Protein AF-A0A0J7JXZ5-F1 (afdb_monomer)

pLDDT: mean 77.37, std 14.54, range [42.09, 96.81]

Solvent-accessible surface area (backbone atoms only — not comparable to full-atom values): 10890 Å² total; per-residue (Å²): 130,86,50,74,67,55,56,56,49,54,52,51,53,64,72,66,40,70,64,62,57,48,59,69,64,64,73,56,90,86,69,90,71,74,83,80,73,81,74,79,75,78,78,78,79,82,76,78,81,59,92,87,63,80,69,76,70,56,55,63,55,48,49,54,52,51,52,61,69,70,48,79,76,79,80,77,79,84,77,77,82,81,75,76,93,76,81,88,81,93,81,86,76,89,79,70,74,79,76,78,78,68,81,88,60,82,78,78,72,70,64,42,79,43,74,80,48,99,92,42,73,42,80,40,50,44,59,34,30,54,70,69,24,47,45,77,49,80,50,97,93,41,38,34,45,39,30,32,37,85,87,46,45,83,74,43,79,44,79,48,134

Foldseek 3Di:
DDDPVVVVVVVVVCVVDPVNVVVVVVPDPPDDDDPDDPDDDPDDPDDDDDVPDPDPPVVVVVVVVVVVVPDDDDDDPDDDDDDDDDDDDDDDDPPPDPPPPDPPDPDQDFFDWDDQDVVDTFGHGPCCQQPVQWDWDQDPVAIKIWGYDNVRHTDDIDGDD

Secondary structure (DSSP, 8-state):
---HHHHHHHHHHHHH-HHHHHHHHH-S----PPPPPPPPPPPPPPPPPPTTSPPTTHHHHHHHHHHHHHSPPPPPP-PPP--------------PPPP-----PPPPPPPEEEEEETTEEEEE-HHHHHTS-EEEEEETTEEEEEEE-TTS-EEEEEEE-

Structure (mmCIF, N/CA/C/O backbone):
data_AF-A0A0J7JXZ5-F1
#
_entry.id   AF-A0A0J7JXZ5-F1
#
loop_
_atom_site.group_PDB
_atom_site.id
_atom_site.type_symbol
_atom_site.label_atom_id
_atom_site.label_alt_id
_atom_site.label_comp_id
_atom_site.label_asym_id
_atom_site.label_entity_id
_atom_site.label_seq_id
_atom_site.pdbx_PDB_ins_code
_atom_site.Cartn_x
_atom_site.Cartn_y
_atom_site.Cartn_z
_atom_site.occupancy
_atom_site.B_iso_or_equiv
_atom_site.auth_seq_id
_atom_site.auth_comp_id
_atom_site.auth_asym_id
_atom_site.auth_atom_id
_atom_site.pdbx_PDB_model_num
ATOM 1 N N . MET A 1 1 ? -37.385 -16.509 43.065 1.00 56.47 1 MET A N 1
ATOM 2 C CA . MET A 1 1 ? -36.257 -15.702 43.571 1.00 56.47 1 MET A CA 1
ATOM 3 C C . MET A 1 1 ? -35.623 -16.542 44.661 1.00 56.47 1 MET A C 1
ATOM 5 O O . MET A 1 1 ? -36.305 -16.769 45.649 1.00 56.47 1 MET A O 1
ATOM 9 N N . ALA A 1 2 ? -34.435 -17.107 44.432 1.00 67.12 2 ALA A N 1
ATOM 10 C CA . ALA A 1 2 ? -33.754 -17.900 45.458 1.00 67.12 2 ALA A CA 1
ATOM 11 C C . ALA A 1 2 ? -33.471 -17.009 46.676 1.00 67.12 2 ALA A C 1
ATOM 13 O O . ALA A 1 2 ? -33.111 -15.837 46.513 1.00 67.12 2 ALA A O 1
ATOM 14 N N . SER A 1 3 ? -33.705 -17.533 47.874 1.00 80.62 3 SER A N 1
ATOM 15 C CA . SER A 1 3 ? -33.487 -16.794 49.118 1.00 80.62 3 SER A CA 1
ATOM 16 C C . SER A 1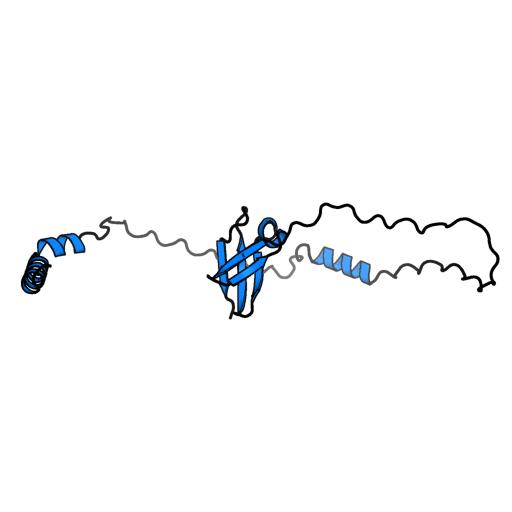 3 ? -31.986 -16.581 49.329 1.00 80.62 3 SER A C 1
ATOM 18 O O . SER A 1 3 ? -31.177 -17.447 49.010 1.00 80.62 3 SER A O 1
ATOM 20 N N . THR A 1 4 ? -31.576 -15.445 49.891 1.00 79.38 4 THR A N 1
ATOM 21 C CA . THR A 1 4 ? -30.158 -15.119 50.135 1.00 79.38 4 THR A CA 1
ATOM 22 C C . THR A 1 4 ? -29.444 -16.196 50.965 1.00 79.38 4 THR A C 1
ATOM 24 O O . THR A 1 4 ? -28.251 -16.431 50.792 1.00 79.38 4 THR A O 1
ATOM 27 N N . ASN A 1 5 ? -30.194 -16.899 51.819 1.00 80.12 5 ASN A N 1
ATOM 28 C CA . ASN A 1 5 ? -29.696 -18.021 52.613 1.00 80.12 5 ASN A CA 1
ATOM 29 C C . ASN A 1 5 ? -29.413 -19.273 51.771 1.00 80.12 5 ASN A C 1
ATOM 31 O O . ASN A 1 5 ? -28.462 -19.989 52.067 1.00 80.12 5 ASN A O 1
ATOM 35 N N . GLU A 1 6 ? -30.183 -19.512 50.707 1.00 80.00 6 GLU A N 1
ATOM 36 C CA . GLU A 1 6 ? -29.931 -20.615 49.770 1.00 80.00 6 GLU A CA 1
ATOM 37 C C . GLU A 1 6 ? -28.624 -20.360 49.015 1.00 80.00 6 GLU A C 1
ATOM 39 O O . GLU A 1 6 ? -27.770 -21.238 48.948 1.00 80.00 6 GLU A O 1
ATOM 44 N N . ILE A 1 7 ? -28.401 -19.119 48.570 1.00 79.00 7 ILE A N 1
ATOM 45 C CA . ILE A 1 7 ? -27.168 -18.717 47.877 1.00 79.00 7 ILE A CA 1
ATOM 46 C C . ILE A 1 7 ? -25.939 -18.936 48.769 1.00 79.00 7 ILE A C 1
ATOM 48 O O . ILE A 1 7 ? -24.951 -19.521 48.328 1.00 79.00 7 ILE A O 1
ATOM 52 N N . LEU A 1 8 ? -25.995 -18.497 50.030 1.00 80.00 8 LEU A N 1
ATOM 53 C CA . LEU A 1 8 ? -24.885 -18.680 50.970 1.00 80.00 8 LEU A CA 1
ATOM 54 C C . LEU A 1 8 ? -24.650 -20.159 51.309 1.00 80.00 8 LEU A C 1
ATOM 56 O O . LEU A 1 8 ? -23.499 -20.566 51.459 1.00 80.00 8 LEU A O 1
ATOM 60 N N . SER A 1 9 ? -25.712 -20.969 51.383 1.00 82.31 9 SER A N 1
ATOM 61 C CA . SER A 1 9 ? -25.577 -22.414 51.601 1.00 82.31 9 SER A CA 1
ATOM 62 C C . SER A 1 9 ? -24.900 -23.117 50.423 1.00 82.31 9 SER A C 1
ATOM 64 O O . SER A 1 9 ? -23.951 -23.865 50.640 1.00 82.31 9 SER A O 1
ATOM 66 N N . SER A 1 10 ? -25.280 -22.785 49.184 1.00 80.38 10 SER A N 1
ATOM 67 C CA . SER A 1 10 ? -24.686 -23.372 47.978 1.00 80.38 10 SER A CA 1
ATOM 68 C C . SER A 1 10 ? -23.221 -22.969 47.783 1.00 80.38 10 SER A C 1
ATOM 70 O O . SER A 1 10 ? -22.428 -23.758 47.280 1.00 80.38 10 SER A O 1
ATOM 72 N N . ILE A 1 11 ? -22.831 -21.758 48.203 1.00 79.06 11 ILE A N 1
ATOM 73 C CA . ILE A 1 11 ? -21.423 -21.326 48.168 1.00 79.06 11 ILE A CA 1
ATOM 74 C C . ILE A 1 11 ? -20.578 -22.148 49.149 1.00 79.06 11 ILE A C 1
ATOM 76 O O . ILE A 1 11 ? -19.483 -22.583 48.799 1.00 79.06 11 ILE A O 1
ATOM 80 N N . ASN A 1 12 ? -21.077 -22.372 50.366 1.00 79.88 12 ASN A N 1
ATOM 81 C CA . ASN A 1 12 ? -20.350 -23.147 51.370 1.00 79.88 12 ASN A CA 1
ATOM 82 C C . ASN A 1 12 ? -20.276 -24.639 51.017 1.00 79.88 12 ASN A C 1
ATOM 84 O O . ASN A 1 12 ? -19.263 -25.268 51.304 1.00 79.88 12 ASN A O 1
ATOM 88 N N . GLU A 1 13 ? -21.306 -25.184 50.369 1.00 81.19 13 GLU A N 1
ATOM 89 C CA . GLU A 1 13 ? -21.311 -26.551 49.835 1.00 81.19 13 GLU A CA 1
ATOM 90 C C . GLU A 1 13 ? -20.243 -26.728 48.744 1.00 81.19 13 GLU A C 1
ATOM 92 O O . GLU A 1 13 ? -19.437 -27.651 48.822 1.00 81.19 13 GLU A O 1
ATOM 97 N N . LEU A 1 14 ? -20.141 -25.778 47.806 1.00 73.94 14 LEU A N 1
ATOM 98 C CA . LEU A 1 14 ? -19.122 -25.791 46.748 1.00 73.94 14 LEU A CA 1
ATOM 99 C C . LEU A 1 14 ? -17.688 -25.637 47.290 1.00 73.94 14 LEU A C 1
ATOM 101 O O . LEU A 1 14 ? -16.744 -26.204 46.748 1.00 73.94 14 LEU A O 1
ATOM 105 N N . LEU A 1 15 ? -17.503 -24.849 48.352 1.00 75.38 15 LEU A N 1
ATOM 106 C CA . LEU A 1 15 ? -16.195 -24.647 48.989 1.00 75.38 15 LEU A CA 1
ATOM 107 C C . LEU A 1 15 ? -15.791 -25.801 49.917 1.00 75.38 15 LEU A C 1
ATOM 109 O O . LEU A 1 15 ? -14.609 -25.926 50.237 1.00 75.38 15 LEU A O 1
ATOM 113 N N . GLY A 1 16 ? -16.756 -26.608 50.364 1.00 72.44 16 GLY A N 1
ATOM 114 C CA . GLY A 1 16 ? -16.549 -27.740 51.263 1.00 72.44 16 GLY A CA 1
ATOM 115 C C . GLY A 1 16 ? -16.177 -29.045 50.562 1.00 72.44 16 GLY A C 1
ATOM 116 O O . GLY A 1 16 ? -15.806 -29.988 51.256 1.00 72.44 16 GLY A O 1
ATOM 117 N N . ASP A 1 17 ? -16.259 -29.103 49.230 1.00 70.50 17 ASP A N 1
ATOM 118 C CA . ASP A 1 17 ? -15.946 -30.295 48.445 1.00 70.50 17 ASP A CA 1
ATOM 119 C C . ASP A 1 17 ? -14.453 -30.324 48.038 1.00 70.50 17 ASP A C 1
ATOM 121 O O . ASP A 1 17 ? -14.018 -29.547 47.178 1.00 70.50 17 ASP A O 1
ATOM 125 N N . PRO A 1 18 ? -13.622 -31.183 48.661 1.00 65.12 18 PRO A N 1
ATOM 126 C CA . PRO A 1 18 ? -12.206 -31.298 48.323 1.00 65.12 18 PRO A CA 1
ATOM 127 C C . PRO A 1 18 ? -11.971 -31.940 46.945 1.00 65.12 18 PRO A C 1
ATOM 129 O O . PRO A 1 18 ? -10.887 -31.769 46.383 1.00 65.12 18 PRO A O 1
ATOM 132 N N . GLU A 1 19 ? -12.956 -32.653 46.393 1.00 65.56 19 GLU A N 1
ATOM 133 C CA . GLU A 1 19 ? -12.850 -33.344 45.103 1.00 65.56 19 GLU A CA 1
ATOM 134 C C . GLU A 1 19 ? -12.979 -32.354 43.931 1.00 65.56 19 GLU A C 1
ATOM 136 O O . GLU A 1 19 ? -12.210 -32.422 42.970 1.00 65.56 19 GLU A O 1
ATOM 141 N N . TYR A 1 20 ? -13.824 -31.327 44.080 1.00 63.12 20 TYR A N 1
ATOM 142 C CA . TYR A 1 20 ? -13.966 -30.226 43.117 1.00 63.12 20 TYR A CA 1
ATOM 143 C C . TYR A 1 20 ? -12.653 -29.453 42.898 1.00 63.12 20 TYR A C 1
ATOM 145 O O . TYR A 1 20 ? -12.279 -29.132 41.768 1.00 63.12 20 TYR A O 1
ATOM 153 N N . TRP A 1 21 ? -11.905 -29.175 43.971 1.00 64.31 21 TRP A N 1
ATOM 154 C CA . TRP A 1 21 ? -10.609 -28.498 43.858 1.00 64.31 21 TRP A CA 1
ATOM 155 C C . TRP A 1 21 ? -9.517 -29.399 43.282 1.00 64.31 21 TRP A C 1
ATOM 157 O O . TRP A 1 21 ? -8.634 -28.894 42.587 1.00 64.31 21 TRP A O 1
ATOM 167 N N . ALA A 1 22 ? -9.579 -30.710 43.531 1.00 62.28 22 ALA A N 1
ATOM 168 C CA . ALA A 1 22 ? -8.659 -31.667 42.929 1.00 62.28 22 ALA A CA 1
ATOM 169 C C . ALA A 1 22 ? -8.837 -31.707 41.403 1.00 62.28 22 ALA A C 1
ATOM 171 O O . ALA A 1 22 ? -7.857 -31.571 40.678 1.00 62.28 22 ALA A O 1
ATOM 172 N N . GLU A 1 23 ? -10.072 -31.764 40.903 1.00 62.16 23 GLU A N 1
ATOM 173 C CA . GLU A 1 23 ? -10.366 -31.830 3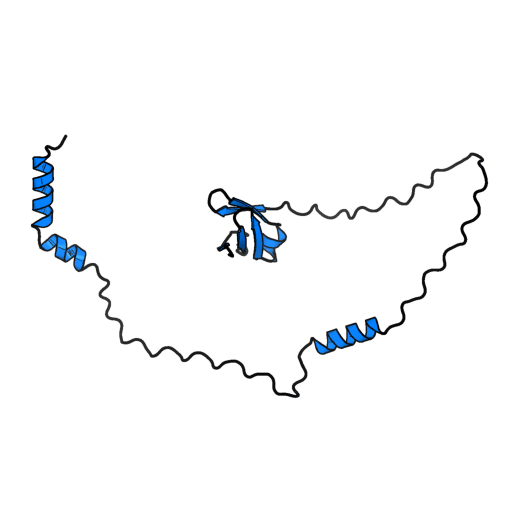9.463 1.00 62.16 23 GLU A CA 1
ATOM 174 C C . GLU A 1 23 ? -9.988 -30.533 38.706 1.00 62.16 23 GLU A C 1
ATOM 176 O O . GLU A 1 23 ? -9.462 -30.568 37.585 1.00 62.16 23 GLU A O 1
ATOM 181 N N . VAL A 1 24 ? -10.163 -29.370 39.348 1.00 60.22 24 VAL A N 1
ATOM 182 C CA . VAL A 1 24 ? -9.753 -28.060 38.802 1.00 60.22 24 VAL A CA 1
ATOM 183 C C . VAL A 1 24 ? -8.227 -27.900 38.764 1.00 60.22 24 VAL A C 1
ATOM 185 O O . VAL A 1 24 ? -7.699 -27.267 37.846 1.00 60.22 24 VAL A O 1
ATOM 188 N N . LEU A 1 25 ? -7.507 -28.462 39.739 1.00 61.38 25 LEU A N 1
ATOM 189 C CA . LEU A 1 25 ? -6.046 -28.357 39.825 1.00 61.38 25 LEU A CA 1
ATOM 190 C C . LEU A 1 25 ? -5.309 -29.417 38.990 1.00 61.38 25 LEU A C 1
ATOM 192 O O . LEU A 1 25 ? -4.209 -29.132 38.514 1.00 61.38 25 LEU A O 1
ATOM 196 N N . ASP A 1 26 ? -5.905 -30.591 38.762 1.00 59.72 26 ASP A N 1
ATOM 197 C CA . ASP A 1 26 ? -5.282 -31.702 38.019 1.00 59.72 26 ASP A CA 1
ATOM 198 C C . ASP A 1 26 ? -5.450 -31.589 36.488 1.00 59.72 26 ASP A C 1
ATOM 200 O O . ASP A 1 26 ? -4.835 -32.322 35.716 1.00 59.72 26 ASP A O 1
ATOM 204 N N . SER A 1 27 ? -6.199 -30.589 36.010 1.00 55.31 27 SER A N 1
ATOM 205 C CA . SER A 1 27 ? -6.351 -30.263 34.579 1.00 55.31 27 SER 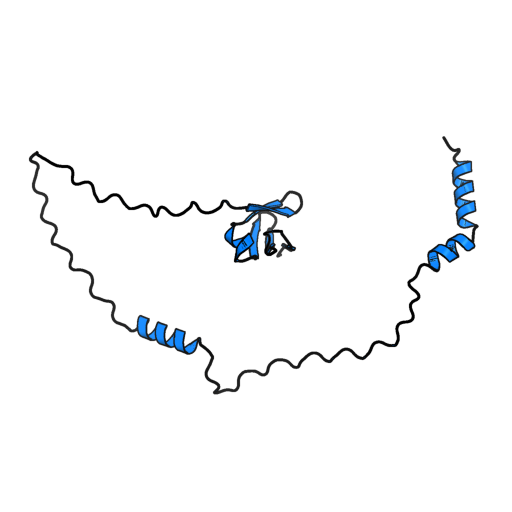A CA 1
ATOM 206 C C . SER A 1 27 ? -5.135 -29.531 33.965 1.00 55.31 27 SER A C 1
ATOM 208 O O . SER A 1 27 ? -5.251 -28.825 32.957 1.00 55.31 27 SER A O 1
ATOM 210 N N . GLY A 1 28 ? -3.946 -29.680 34.555 1.00 55.97 28 GLY A N 1
ATOM 211 C CA . GLY A 1 28 ? -2.680 -29.256 33.957 1.00 55.97 28 GLY A CA 1
ATOM 212 C C . GLY A 1 28 ? -2.179 -30.292 32.939 1.00 55.97 28 GLY A C 1
ATOM 213 O O . GLY A 1 28 ? -2.322 -31.490 33.172 1.00 55.97 28 GLY A O 1
ATOM 214 N N . PRO A 1 29 ? -1.571 -29.898 31.803 1.00 50.16 29 PRO A N 1
ATOM 215 C CA . PRO A 1 29 ? -1.106 -30.850 30.799 1.00 50.16 29 PRO A CA 1
ATOM 216 C C . PRO A 1 29 ? 0.105 -31.642 31.318 1.00 50.16 29 PRO A C 1
ATOM 218 O O . PRO A 1 29 ? 1.261 -31.264 31.121 1.00 50.16 29 PRO A O 1
ATOM 221 N N . GLY A 1 30 ? -0.166 -32.772 31.966 1.00 52.34 30 GLY A N 1
ATOM 222 C CA . GLY A 1 30 ? 0.802 -33.807 32.302 1.00 52.34 30 GLY A CA 1
ATOM 223 C C . GLY A 1 30 ? 1.158 -34.652 31.081 1.00 52.34 30 GLY A C 1
ATOM 224 O O . GLY A 1 30 ? 0.760 -35.807 30.981 1.00 52.34 30 GLY A O 1
ATOM 225 N N . THR A 1 31 ? 1.939 -34.099 30.153 1.00 50.69 31 THR A N 1
ATOM 226 C CA . THR A 1 31 ? 2.751 -34.913 29.234 1.00 50.69 31 THR A CA 1
ATOM 227 C C . THR A 1 31 ? 4.217 -34.677 29.550 1.00 50.69 31 THR A C 1
ATOM 229 O O . THR A 1 31 ? 4.751 -33.588 29.326 1.00 50.69 31 THR A O 1
ATOM 232 N N . SER A 1 32 ? 4.854 -35.713 30.084 1.00 53.09 32 SER A N 1
ATOM 233 C CA . SER A 1 32 ? 6.291 -35.839 30.284 1.00 53.09 32 SER A CA 1
ATOM 234 C C . SER A 1 32 ? 7.033 -35.657 28.956 1.00 53.09 32 SER A C 1
ATOM 236 O O . SER A 1 32 ? 7.188 -36.580 28.161 1.00 53.09 32 SER A O 1
ATOM 238 N N . ASN A 1 33 ? 7.506 -34.439 28.697 1.00 55.78 33 ASN A N 1
ATOM 239 C CA . ASN A 1 33 ? 8.466 -34.206 27.627 1.00 55.78 33 ASN A CA 1
ATOM 240 C C . ASN A 1 33 ? 9.850 -34.715 28.077 1.00 55.78 33 ASN A C 1
ATOM 242 O O . ASN A 1 33 ? 10.266 -34.404 29.198 1.00 55.78 33 ASN A O 1
ATOM 246 N N . PRO A 1 34 ? 10.595 -35.459 27.235 1.00 67.38 34 PRO A N 1
ATOM 247 C CA . PRO A 1 34 ? 12.015 -35.696 27.479 1.00 67.38 34 PRO A CA 1
ATOM 248 C C . PRO A 1 34 ? 12.762 -34.349 27.539 1.00 67.38 34 P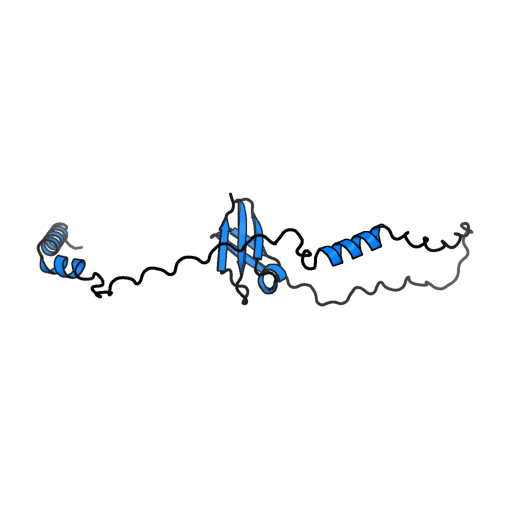RO A C 1
ATOM 250 O O . PRO A 1 34 ? 12.253 -33.345 27.024 1.00 67.38 34 PRO A O 1
ATOM 253 N N . PRO A 1 35 ? 13.956 -34.282 28.160 1.00 71.56 35 PRO A N 1
ATOM 254 C CA . PRO A 1 35 ? 14.689 -33.027 28.286 1.00 71.56 35 PRO A CA 1
ATOM 255 C C . PRO A 1 35 ? 14.883 -32.379 26.903 1.00 71.56 35 PRO A C 1
ATOM 257 O O . PRO A 1 35 ? 15.200 -33.084 25.939 1.00 71.56 35 PRO A O 1
ATOM 260 N N . PRO A 1 36 ? 14.691 -31.054 26.771 1.00 68.88 36 PRO A N 1
ATOM 261 C CA . PRO A 1 36 ? 14.846 -30.378 25.495 1.00 68.88 36 PRO A CA 1
ATOM 262 C C . PRO A 1 36 ? 16.293 -30.527 25.017 1.00 68.88 36 PRO A C 1
ATOM 264 O O . PRO A 1 36 ? 17.240 -30.161 25.711 1.00 68.88 36 PRO A O 1
ATOM 267 N N . ASN A 1 37 ? 16.452 -31.070 23.811 1.00 73.25 37 ASN A N 1
ATOM 268 C CA . ASN A 1 37 ? 17.715 -31.079 23.078 1.00 73.25 37 ASN A CA 1
ATOM 269 C C . ASN A 1 37 ? 18.282 -29.640 23.069 1.00 73.25 37 ASN A C 1
ATOM 271 O O . ASN A 1 37 ? 17.502 -28.713 22.812 1.00 73.25 37 ASN A O 1
ATOM 275 N N . PRO A 1 38 ? 19.577 -29.393 23.366 1.00 73.94 38 PRO A N 1
ATOM 276 C CA . PRO A 1 38 ? 20.120 -28.040 23.354 1.00 73.94 38 PRO A CA 1
ATOM 277 C C . PRO A 1 38 ? 19.810 -27.363 22.020 1.00 73.94 38 PRO A C 1
ATOM 279 O O . PRO A 1 38 ? 20.066 -27.916 20.949 1.00 73.94 38 PRO A O 1
ATOM 282 N N . ALA A 1 39 ? 19.227 -26.165 22.101 1.00 75.69 39 ALA A N 1
ATOM 283 C CA . ALA A 1 39 ? 18.845 -25.389 20.933 1.00 75.69 39 ALA A CA 1
ATOM 284 C C . ALA A 1 39 ? 20.039 -25.261 19.965 1.00 75.69 39 ALA A C 1
ATOM 286 O O . ALA A 1 39 ? 21.165 -25.007 20.414 1.00 75.69 39 ALA A O 1
ATOM 287 N N . PRO A 1 40 ? 19.832 -25.420 18.643 1.00 77.62 40 PRO A N 1
ATOM 288 C CA . PRO A 1 40 ? 20.895 -25.204 17.674 1.00 77.62 40 PRO A CA 1
ATOM 289 C C . PRO A 1 40 ? 21.451 -23.789 17.853 1.00 77.62 40 PRO A C 1
ATOM 291 O O . PRO A 1 40 ? 20.699 -22.811 17.875 1.00 77.62 40 PRO A O 1
ATOM 294 N N . LYS A 1 41 ? 22.776 -23.683 18.019 1.00 79.75 41 LYS A N 1
ATOM 295 C CA . LYS A 1 41 ? 23.455 -22.389 18.158 1.00 79.75 41 LYS A CA 1
ATOM 296 C C . LYS A 1 41 ? 23.076 -21.498 16.965 1.00 79.75 41 LYS A C 1
ATOM 298 O O . LYS A 1 41 ? 23.067 -21.995 15.835 1.00 79.75 41 LYS A O 1
ATOM 303 N N . PRO A 1 42 ? 22.772 -20.205 17.184 1.00 81.69 42 PRO A N 1
ATOM 304 C CA . PRO A 1 42 ? 22.453 -19.298 16.091 1.00 81.69 42 PRO A CA 1
ATOM 305 C C . PRO A 1 42 ? 23.607 -19.277 15.078 1.00 81.69 42 PRO A C 1
ATOM 307 O O . PRO A 1 42 ? 24.774 -19.365 15.481 1.00 81.69 42 PRO A O 1
ATOM 310 N N . PRO A 1 43 ? 23.307 -19.179 13.770 1.00 82.00 43 PRO A N 1
ATOM 311 C CA . PRO A 1 43 ? 24.346 -19.104 12.757 1.00 82.00 43 PRO A CA 1
ATOM 312 C C . PRO A 1 43 ? 25.253 -17.897 13.037 1.00 82.00 43 PRO A C 1
ATOM 314 O O . PRO A 1 43 ? 24.759 -16.847 13.465 1.00 82.00 43 PRO A O 1
ATOM 317 N N . PRO A 1 44 ? 26.573 -18.019 12.810 1.00 83.81 44 PRO A N 1
ATOM 318 C CA . PRO A 1 44 ? 27.481 -16.898 12.991 1.00 83.81 44 PRO A CA 1
ATOM 319 C C . PRO A 1 44 ? 27.080 -15.737 12.067 1.00 83.81 44 PRO A C 1
ATOM 321 O O . PRO A 1 44 ? 26.562 -15.975 10.969 1.00 83.81 44 PRO A O 1
ATOM 324 N N . PRO A 1 45 ? 27.326 -14.480 12.478 1.00 84.50 45 PRO A N 1
ATOM 325 C CA . PRO A 1 45 ? 27.032 -13.329 11.638 1.00 84.50 45 PRO A CA 1
ATOM 326 C C . PRO A 1 45 ? 27.788 -13.433 10.302 1.00 84.50 45 PRO A C 1
ATOM 328 O O . PRO A 1 45 ? 28.921 -13.934 10.269 1.00 84.50 45 PRO A O 1
ATOM 331 N N . PRO A 1 46 ? 27.187 -12.968 9.190 1.00 81.25 46 PRO A N 1
ATOM 332 C CA . PRO A 1 46 ? 27.859 -12.956 7.901 1.00 81.25 46 PRO A CA 1
ATOM 333 C C . PRO A 1 46 ? 29.144 -12.135 8.007 1.00 81.25 46 PRO A C 1
ATOM 335 O O . PRO A 1 46 ? 29.158 -11.038 8.569 1.00 81.25 46 PRO A O 1
ATOM 338 N N . ARG A 1 47 ? 30.239 -12.683 7.476 1.00 82.25 47 ARG A N 1
ATOM 339 C CA . ARG A 1 47 ? 31.529 -11.993 7.477 1.00 82.25 47 ARG A CA 1
ATOM 340 C C . ARG A 1 47 ? 31.419 -10.724 6.626 1.00 82.25 47 ARG A C 1
ATOM 342 O O . ARG A 1 47 ? 30.797 -10.781 5.560 1.00 82.25 47 ARG A O 1
ATOM 349 N N . PRO A 1 48 ? 32.022 -9.602 7.054 1.00 77.81 48 PRO A N 1
ATOM 350 C CA . PRO A 1 48 ? 32.108 -8.428 6.203 1.00 77.81 48 PRO A CA 1
ATOM 351 C C . PRO A 1 48 ? 32.831 -8.795 4.896 1.00 77.81 48 PRO A C 1
ATOM 353 O O . PRO A 1 48 ? 33.719 -9.658 4.906 1.00 77.81 48 PRO A O 1
ATOM 356 N N . PRO A 1 49 ? 32.453 -8.175 3.765 1.00 73.00 49 PRO A N 1
ATOM 357 C CA . PRO A 1 49 ? 33.123 -8.411 2.495 1.00 73.00 49 PRO A CA 1
ATOM 358 C C . PRO A 1 49 ? 34.613 -8.089 2.627 1.00 73.00 49 PRO A C 1
ATOM 360 O O . PRO A 1 49 ? 35.010 -7.126 3.287 1.00 73.00 49 PRO A O 1
ATOM 363 N N . ARG A 1 50 ? 35.449 -8.931 2.018 1.00 75.56 50 ARG A N 1
ATOM 364 C CA . ARG A 1 50 ? 36.904 -8.797 2.085 1.00 75.56 50 ARG A CA 1
ATOM 365 C C . ARG A 1 50 ? 37.296 -7.504 1.366 1.00 75.56 50 ARG A C 1
ATOM 367 O O . ARG A 1 50 ? 36.834 -7.257 0.257 1.00 75.56 50 ARG A O 1
ATOM 374 N N . VAL A 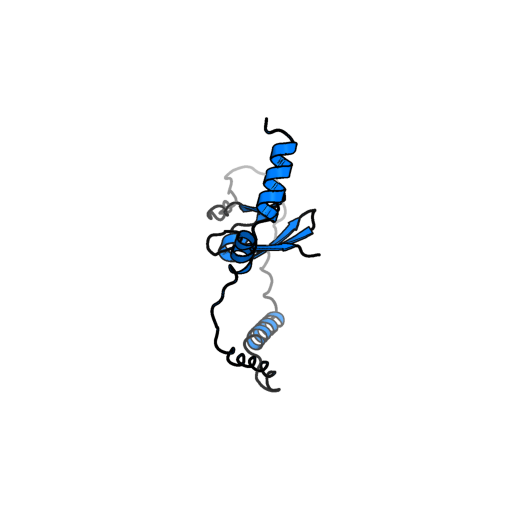1 51 ? 38.146 -6.675 1.969 1.00 66.00 51 VAL A N 1
ATOM 375 C CA . VAL A 1 51 ? 38.680 -5.482 1.291 1.00 66.00 51 VAL A CA 1
ATOM 376 C C . VAL A 1 51 ? 39.323 -5.936 -0.028 1.00 66.00 51 VAL A C 1
ATOM 378 O O . VAL A 1 51 ? 40.207 -6.789 -0.014 1.00 66.00 51 VAL A O 1
ATOM 381 N N . GLY A 1 52 ? 38.806 -5.448 -1.162 1.00 66.12 52 GLY A N 1
ATOM 382 C CA . GLY A 1 52 ? 39.208 -5.879 -2.510 1.00 66.12 52 GLY A CA 1
ATOM 383 C C . GLY A 1 52 ? 38.237 -6.820 -3.242 1.00 66.12 52 GLY A C 1
ATOM 384 O O . GLY A 1 52 ? 38.436 -7.072 -4.429 1.00 66.12 52 GLY A O 1
ATOM 385 N N . THR A 1 53 ? 37.160 -7.312 -2.614 1.00 61.50 53 THR A N 1
ATOM 386 C CA . THR A 1 53 ? 36.058 -7.938 -3.368 1.00 61.50 53 THR A CA 1
ATOM 387 C C . THR A 1 53 ? 35.231 -6.854 -4.049 1.00 61.50 53 THR A C 1
ATOM 389 O O . THR A 1 53 ? 34.614 -6.034 -3.370 1.00 61.50 53 THR A O 1
ATOM 392 N N . VAL A 1 54 ? 35.239 -6.852 -5.385 1.00 59.69 54 VAL A N 1
ATOM 393 C CA . VAL A 1 54 ? 34.455 -5.951 -6.243 1.00 59.69 54 VAL A CA 1
ATOM 394 C C . VAL A 1 54 ? 33.000 -5.933 -5.777 1.00 59.69 54 VAL A C 1
ATOM 396 O O . VAL A 1 54 ? 32.344 -6.975 -5.702 1.00 59.69 54 VAL A O 1
ATOM 399 N N . VAL A 1 55 ? 32.503 -4.746 -5.436 1.00 57.06 55 VAL A N 1
ATOM 400 C CA . VAL A 1 55 ? 31.140 -4.561 -4.948 1.00 57.06 55 VAL A CA 1
ATOM 401 C C . VAL A 1 55 ? 30.154 -4.903 -6.071 1.00 57.06 55 VAL A C 1
ATOM 403 O O . VAL A 1 55 ? 30.223 -4.422 -7.202 1.00 57.06 55 VAL A O 1
ATOM 406 N N . GLN A 1 56 ? 29.237 -5.811 -5.739 1.00 68.00 56 GLN A N 1
ATOM 407 C CA . GLN A 1 56 ? 28.196 -6.366 -6.599 1.00 68.00 56 GLN A CA 1
ATOM 408 C C . GLN A 1 56 ? 27.303 -5.287 -7.223 1.00 68.00 56 GLN A C 1
ATOM 410 O O . GLN A 1 56 ? 26.667 -4.540 -6.490 1.00 68.00 56 GLN A O 1
ATOM 415 N N . ARG A 1 57 ? 27.125 -5.328 -8.555 1.00 60.53 57 ARG A N 1
ATOM 416 C CA . ARG A 1 57 ? 26.063 -4.687 -9.379 1.00 60.53 57 ARG A CA 1
ATOM 417 C C . ARG A 1 57 ? 25.915 -3.153 -9.297 1.00 60.53 57 ARG A C 1
ATOM 419 O O . ARG A 1 57 ? 25.650 -2.540 -10.330 1.00 60.53 57 ARG A O 1
ATOM 426 N N . SER A 1 58 ? 26.092 -2.519 -8.140 1.00 75.06 58 SER A N 1
ATOM 427 C CA . SER A 1 58 ? 25.987 -1.072 -7.935 1.00 75.06 58 SER A CA 1
ATOM 428 C C . SER A 1 58 ? 27.061 -0.307 -8.689 1.00 75.06 58 SER A C 1
ATOM 430 O O . SER A 1 58 ? 26.774 0.759 -9.218 1.00 75.06 58 SER A O 1
ATOM 432 N N . ASP A 1 59 ? 28.264 -0.865 -8.801 1.00 78.69 59 ASP A N 1
ATOM 433 C CA . ASP A 1 59 ? 29.389 -0.176 -9.433 1.00 78.69 59 ASP A CA 1
ATOM 434 C C . ASP A 1 59 ? 29.185 -0.029 -10.938 1.00 78.69 59 ASP A C 1
ATOM 436 O O . ASP A 1 59 ? 29.482 1.019 -11.499 1.00 78.69 59 ASP A O 1
ATOM 440 N N . HIS A 1 60 ? 28.598 -1.034 -11.594 1.00 75.94 60 HIS A N 1
ATOM 441 C CA . HIS A 1 60 ? 28.263 -0.941 -13.014 1.00 75.94 60 HIS A CA 1
ATOM 442 C C . HIS A 1 60 ? 27.160 0.099 -13.267 1.00 75.94 60 HIS A C 1
ATOM 444 O O . HIS A 1 60 ? 27.268 0.915 -14.181 1.00 75.94 60 HIS A O 1
ATOM 450 N N . VAL A 1 61 ? 26.132 0.131 -12.412 1.00 83.44 61 VAL A N 1
ATOM 451 C CA . VAL A 1 61 ? 25.067 1.146 -12.478 1.00 83.44 61 VAL A CA 1
ATOM 452 C C . VAL A 1 61 ? 25.621 2.546 -12.196 1.00 83.44 61 VAL A C 1
ATOM 454 O O . VAL A 1 61 ? 25.239 3.498 -12.872 1.00 83.44 61 VAL A O 1
ATOM 457 N N . ASN A 1 62 ? 26.529 2.679 -11.230 1.00 85.12 62 ASN A N 1
ATOM 458 C CA . ASN A 1 62 ? 27.163 3.949 -10.890 1.00 85.12 62 ASN A CA 1
ATOM 459 C C . ASN A 1 62 ? 28.098 4.431 -12.002 1.00 85.12 62 ASN A C 1
ATOM 461 O O . ASN A 1 62 ? 28.033 5.607 -12.343 1.00 85.12 62 ASN A O 1
ATOM 465 N N . ARG A 1 63 ? 28.884 3.543 -12.630 1.00 86.31 63 ARG A N 1
ATOM 466 C CA . ARG A 1 63 ? 29.693 3.891 -13.812 1.00 86.31 63 ARG A CA 1
ATOM 467 C C . ARG A 1 63 ? 28.821 4.381 -14.961 1.00 86.31 63 ARG A C 1
ATOM 469 O O . ARG A 1 63 ? 29.060 5.471 -15.458 1.00 86.31 63 ARG A O 1
ATOM 476 N N . ARG A 1 64 ? 27.747 3.660 -15.299 1.00 89.31 64 ARG A N 1
ATOM 477 C CA . ARG A 1 64 ? 26.821 4.071 -16.369 1.00 89.31 64 ARG A CA 1
ATOM 478 C C . ARG A 1 64 ? 26.156 5.423 -16.087 1.00 89.31 64 ARG A C 1
ATOM 480 O O . ARG A 1 64 ? 25.978 6.233 -16.990 1.00 89.31 64 ARG A O 1
ATOM 487 N N . LYS A 1 65 ? 25.770 5.678 -14.832 1.00 91.50 65 LYS A N 1
ATOM 488 C CA . LYS A 1 65 ? 25.226 6.984 -14.422 1.00 91.50 65 LYS A CA 1
ATOM 489 C C . LYS A 1 65 ? 26.262 8.095 -14.556 1.00 91.50 65 LYS A C 1
ATOM 491 O O . LYS A 1 65 ? 25.915 9.185 -14.995 1.00 91.50 65 LYS A O 1
ATOM 496 N N . LEU A 1 66 ? 27.502 7.815 -14.170 1.00 93.75 66 LEU A N 1
ATOM 497 C CA . LEU A 1 66 ? 28.601 8.768 -14.238 1.00 93.75 66 LEU A CA 1
ATOM 498 C C . LEU A 1 66 ? 28.958 9.086 -15.697 1.00 93.75 66 LEU A C 1
ATOM 500 O O . LEU A 1 66 ? 29.079 10.254 -16.040 1.00 93.75 66 LEU A O 1
ATOM 504 N N . GLU A 1 67 ? 28.998 8.083 -16.575 1.00 93.25 67 GLU A N 1
ATOM 505 C CA . GLU A 1 67 ? 29.153 8.263 -18.026 1.00 93.25 67 GLU A CA 1
ATOM 506 C C . GLU A 1 67 ? 28.053 9.155 -18.616 1.00 93.25 67 GLU A C 1
ATOM 508 O O . GLU A 1 67 ? 28.346 10.105 -19.334 1.00 93.25 67 GLU A O 1
ATOM 513 N N . MET A 1 68 ? 26.789 8.905 -18.262 1.00 90.69 68 MET A N 1
ATOM 514 C CA . MET A 1 68 ? 25.654 9.694 -18.752 1.00 90.69 68 MET A CA 1
ATOM 515 C C . MET A 1 68 ? 25.674 11.147 -18.251 1.00 90.69 68 MET A C 1
ATOM 517 O O . MET A 1 68 ? 25.249 12.044 -18.970 1.00 90.69 68 MET A O 1
ATOM 521 N N . LEU A 1 69 ? 26.161 11.389 -17.031 1.00 91.44 69 LEU A N 1
ATOM 522 C CA . LEU A 1 69 ? 26.309 12.740 -16.476 1.00 91.44 69 LEU A CA 1
ATOM 523 C C . LEU A 1 69 ? 27.450 13.524 -17.130 1.00 91.44 69 LEU A C 1
ATOM 525 O O . LEU A 1 69 ? 27.357 14.742 -17.249 1.00 91.44 69 LEU A O 1
ATOM 529 N N . LEU A 1 70 ? 28.521 12.836 -17.528 1.00 94.75 70 LEU A N 1
ATOM 530 C CA . LEU A 1 70 ? 29.660 13.450 -18.210 1.00 94.75 70 LEU A CA 1
ATOM 531 C C . LEU A 1 70 ? 29.424 13.631 -19.716 1.00 94.75 70 LEU A C 1
ATOM 533 O O . LEU A 1 70 ? 30.167 14.363 -20.368 1.00 94.75 70 LEU A O 1
ATOM 537 N N . GLN A 1 71 ? 28.400 12.988 -20.280 1.00 91.44 71 GLN A N 1
ATOM 538 C CA . GLN A 1 71 ? 28.051 13.129 -21.687 1.00 91.44 71 GLN A CA 1
ATOM 539 C C . GLN A 1 71 ? 27.487 14.530 -21.968 1.00 91.44 71 GLN A C 1
ATOM 541 O O . GLN A 1 71 ? 26.532 14.978 -21.334 1.00 91.44 71 GLN A O 1
ATOM 546 N N . THR A 1 72 ? 28.063 15.227 -22.951 1.00 88.12 72 THR A N 1
ATOM 547 C CA . THR A 1 72 ? 27.572 16.539 -23.391 1.00 88.12 72 THR A CA 1
ATOM 548 C C . THR A 1 72 ? 26.126 16.414 -23.888 1.00 88.12 72 THR A C 1
ATOM 550 O O . THR A 1 72 ? 25.853 15.544 -24.723 1.00 88.12 72 THR A O 1
ATOM 553 N N . PRO A 1 73 ? 25.188 17.247 -23.395 1.00 83.50 73 PRO A N 1
ATOM 554 C CA . PRO A 1 73 ? 23.793 17.157 -23.799 1.00 83.50 73 PRO A CA 1
ATOM 555 C C . PRO A 1 73 ? 23.646 17.438 -25.301 1.00 83.50 73 PRO A C 1
ATOM 557 O O . PRO A 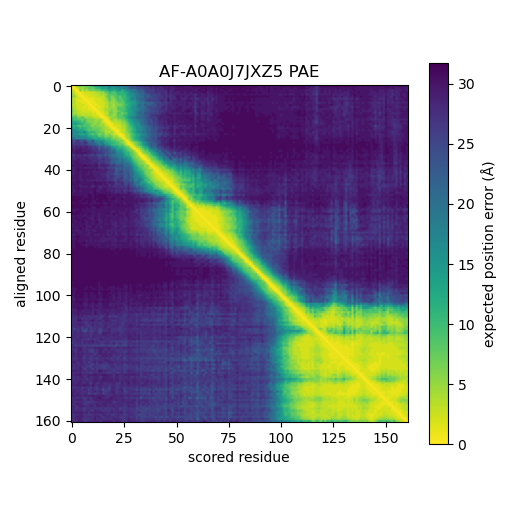1 73 ? 24.383 18.266 -25.847 1.00 83.50 73 PRO A O 1
ATOM 560 N N . PRO A 1 74 ? 22.699 16.767 -25.981 1.00 85.06 74 PRO A N 1
ATOM 561 C CA . PRO A 1 74 ? 22.469 16.999 -27.397 1.00 85.06 74 PRO A CA 1
ATOM 562 C C . PRO A 1 74 ? 22.061 18.460 -27.643 1.00 85.06 74 PRO A C 1
ATOM 564 O O . PRO A 1 74 ? 21.400 19.072 -26.795 1.00 85.06 74 PRO A O 1
ATOM 567 N N . PRO A 1 75 ? 22.434 19.030 -28.802 1.00 85.31 75 PRO A N 1
ATOM 568 C CA . PRO A 1 75 ? 22.086 20.401 -29.131 1.00 85.31 75 PRO A CA 1
ATOM 569 C C . PRO A 1 75 ? 20.559 20.572 -29.172 1.00 85.31 75 PRO A C 1
ATOM 571 O O . PRO A 1 75 ? 19.847 19.674 -29.637 1.00 85.31 75 PRO A O 1
ATOM 574 N N . PRO A 1 76 ? 20.035 21.718 -28.702 1.00 82.06 76 PRO A N 1
ATOM 575 C CA . PRO A 1 76 ? 18.605 21.973 -28.718 1.00 82.06 76 PRO A CA 1
ATOM 576 C C . PRO A 1 76 ? 18.071 21.974 -30.160 1.00 82.06 76 PRO A C 1
ATOM 578 O O . PRO A 1 76 ? 18.765 22.418 -31.081 1.00 82.06 76 PRO A O 1
ATOM 581 N N . PRO A 1 77 ? 16.827 21.512 -30.378 1.00 82.56 77 PRO A N 1
ATOM 582 C CA . PRO A 1 77 ? 16.229 21.495 -31.705 1.00 82.56 77 PRO A CA 1
ATOM 583 C C . PRO A 1 77 ? 16.150 22.912 -32.285 1.00 82.56 77 PRO A C 1
ATOM 585 O O . PRO A 1 77 ? 15.805 23.878 -31.597 1.00 82.56 77 PRO A O 1
ATOM 588 N N . LYS A 1 78 ? 16.468 23.030 -33.578 1.00 80.25 78 LYS A N 1
ATOM 589 C CA . LYS A 1 78 ? 16.501 24.297 -34.316 1.00 80.25 78 LYS A CA 1
ATOM 590 C C . LYS A 1 78 ? 15.095 24.909 -34.334 1.00 80.25 78 LYS A C 1
ATOM 592 O O . LYS A 1 78 ? 14.199 24.399 -35.004 1.00 80.25 78 LYS A O 1
ATOM 597 N N . ARG A 1 79 ? 14.885 25.995 -33.581 1.00 72.50 79 ARG A N 1
ATOM 598 C CA . ARG A 1 79 ? 13.620 26.745 -33.597 1.00 72.50 79 ARG A CA 1
ATOM 599 C C . ARG A 1 79 ? 13.428 27.350 -34.991 1.00 72.50 79 ARG A C 1
ATOM 601 O O . ARG A 1 79 ? 14.304 28.068 -35.470 1.00 72.50 79 ARG A O 1
ATOM 608 N N . ARG A 1 80 ? 12.302 27.049 -35.651 1.00 72.25 80 ARG A N 1
ATOM 609 C CA . ARG A 1 80 ? 11.902 27.751 -36.882 1.00 72.25 80 ARG A CA 1
ATOM 610 C C . ARG A 1 80 ? 11.697 29.238 -36.555 1.00 72.25 80 ARG A C 1
ATOM 612 O O . ARG A 1 80 ? 11.131 29.528 -35.501 1.00 72.25 80 ARG A O 1
ATOM 619 N N . PRO A 1 81 ? 12.145 30.170 -37.414 1.00 59.50 81 PRO A N 1
ATOM 620 C CA . PRO A 1 81 ? 11.925 31.589 -37.184 1.00 59.50 81 PRO A CA 1
ATOM 621 C C . PRO A 1 81 ? 10.424 31.888 -37.213 1.00 59.50 81 PRO A C 1
ATOM 623 O O . PRO A 1 81 ? 9.734 31.591 -38.188 1.00 59.50 81 PRO A O 1
ATOM 626 N N . THR A 1 82 ? 9.930 32.459 -36.117 1.00 56.19 82 THR A N 1
ATOM 627 C CA . THR A 1 82 ? 8.582 33.009 -36.005 1.00 56.19 82 THR A CA 1
ATOM 628 C C . THR A 1 82 ? 8.470 34.187 -36.967 1.00 56.19 82 THR A C 1
ATOM 630 O O . THR A 1 82 ? 9.105 35.221 -36.764 1.00 56.19 82 THR A O 1
ATOM 633 N N . ALA A 1 83 ? 7.696 34.022 -38.038 1.00 53.22 83 ALA A N 1
ATOM 634 C CA . ALA A 1 83 ? 7.329 35.124 -38.913 1.00 53.22 83 ALA A CA 1
ATOM 635 C C . ALA A 1 83 ? 6.473 36.141 -38.134 1.00 53.22 83 ALA A C 1
ATOM 637 O O . ALA A 1 83 ? 5.616 35.766 -37.335 1.00 53.22 83 ALA A O 1
ATOM 638 N N . LEU A 1 84 ? 6.748 37.427 -38.361 1.00 62.75 84 LEU A N 1
ATOM 639 C CA . LEU A 1 84 ? 6.044 38.581 -37.792 1.00 62.75 84 LEU A CA 1
ATOM 640 C C . LEU A 1 84 ? 4.513 38.489 -37.989 1.00 62.75 84 LEU A C 1
ATOM 642 O O . LEU A 1 84 ? 4.063 37.915 -38.984 1.00 62.75 84 LEU A O 1
ATOM 646 N N . PRO A 1 85 ? 3.697 39.095 -37.104 1.00 53.62 85 PRO A N 1
ATOM 647 C CA . PRO A 1 85 ? 2.245 39.027 -37.210 1.00 53.62 85 PRO A CA 1
ATOM 648 C C . PRO A 1 85 ? 1.763 39.908 -38.369 1.00 53.62 85 PRO A C 1
ATOM 650 O O . PRO A 1 85 ? 1.799 41.138 -38.292 1.00 53.62 85 PRO A O 1
ATOM 653 N N . ARG A 1 86 ? 1.302 39.283 -39.457 1.00 43.75 86 ARG A N 1
ATOM 654 C CA . ARG A 1 86 ? 0.619 39.975 -40.556 1.00 43.75 86 ARG A CA 1
ATOM 655 C C . ARG A 1 86 ? -0.893 39.903 -40.335 1.00 43.75 86 ARG A C 1
ATOM 657 O O . ARG A 1 86 ? -1.458 38.843 -40.093 1.00 43.75 86 ARG A O 1
ATOM 664 N N . LYS A 1 87 ? -1.493 41.090 -40.357 1.00 48.91 87 LYS A N 1
ATOM 665 C CA . LYS A 1 87 ? -2.898 41.434 -40.110 1.00 48.91 87 LYS A CA 1
ATOM 666 C C . LYS A 1 87 ? -3.857 40.692 -41.065 1.00 48.91 87 LYS A C 1
ATOM 668 O O . LYS A 1 87 ? -3.510 40.481 -42.221 1.00 48.91 87 LYS A O 1
ATOM 673 N N . LEU A 1 88 ? -5.031 40.347 -40.522 1.00 58.03 88 LEU A N 1
ATOM 674 C CA . LEU A 1 88 ? -6.206 39.647 -41.074 1.00 58.03 88 LEU A CA 1
ATOM 675 C C . LEU A 1 88 ? -6.431 39.679 -42.599 1.00 58.03 88 LEU A C 1
ATOM 677 O O . LEU A 1 88 ? -6.494 40.758 -43.181 1.00 58.03 88 LEU A O 1
ATOM 681 N N . ALA A 1 89 ? -6.759 38.505 -43.158 1.00 42.09 89 ALA A N 1
ATOM 682 C CA . ALA A 1 89 ? -7.836 38.308 -44.140 1.00 42.09 89 ALA A CA 1
ATOM 683 C C . ALA A 1 89 ? -8.222 36.809 -44.234 1.00 42.09 89 ALA A C 1
ATOM 685 O O . ALA A 1 89 ? -7.477 35.988 -44.754 1.00 42.09 89 ALA A O 1
ATOM 686 N N . GLU A 1 90 ? -9.347 36.470 -43.602 1.00 55.53 90 GLU A N 1
ATOM 687 C CA . GLU A 1 90 ? -10.466 35.652 -44.106 1.00 55.53 90 GLU A CA 1
ATOM 688 C C . GLU A 1 90 ? -10.217 34.651 -45.265 1.00 55.53 90 GLU A C 1
ATOM 690 O O . GLU A 1 90 ? -10.075 35.060 -46.412 1.00 55.53 90 GLU A O 1
ATOM 695 N N . THR A 1 91 ? -10.228 33.339 -44.958 1.00 48.19 91 THR A N 1
ATOM 696 C CA . THR A 1 91 ? -11.016 32.219 -45.564 1.00 48.19 91 THR A CA 1
ATOM 697 C C . THR A 1 91 ? -10.300 30.846 -45.487 1.00 48.19 91 THR A C 1
ATOM 699 O O . THR A 1 91 ? -9.294 30.628 -46.146 1.00 48.19 91 THR A O 1
ATOM 702 N N . ALA A 1 92 ? -10.914 29.912 -44.729 1.00 47.50 92 ALA A N 1
ATOM 703 C CA . ALA A 1 92 ? -10.757 28.434 -44.698 1.00 47.50 92 ALA A CA 1
ATOM 704 C C . ALA A 1 92 ? -9.409 27.785 -44.264 1.00 47.50 92 ALA A C 1
ATOM 706 O O . ALA A 1 92 ? -8.356 28.401 -44.367 1.00 47.50 92 ALA A O 1
ATOM 707 N N . PRO A 1 93 ? -9.397 26.480 -43.898 1.00 46.34 93 PRO A N 1
ATOM 708 C CA . PRO A 1 93 ? -10.261 25.730 -42.983 1.00 46.34 93 PRO A CA 1
ATOM 709 C C . PRO A 1 93 ? -9.576 25.552 -41.607 1.00 46.34 93 PRO A C 1
ATOM 711 O O . PRO A 1 93 ? -8.357 25.619 -41.476 1.00 46.34 93 PRO A O 1
ATOM 714 N N . THR A 1 94 ? -10.362 25.318 -40.559 1.00 53.91 94 THR A N 1
ATOM 715 C CA . THR A 1 94 ? -9.873 25.053 -39.199 1.00 53.91 94 THR A CA 1
ATOM 716 C C . THR A 1 94 ? -9.018 23.782 -39.165 1.00 53.91 94 THR A C 1
ATOM 718 O O . THR A 1 94 ? -9.541 22.678 -39.036 1.00 53.91 94 THR A O 1
ATOM 721 N N . GLU A 1 95 ? -7.697 23.926 -39.262 1.00 55.09 95 GLU A N 1
ATOM 722 C CA . GLU A 1 95 ? -6.748 22.863 -38.938 1.00 55.09 95 GLU A CA 1
ATOM 723 C C . GLU A 1 95 ? -6.751 22.707 -37.410 1.00 55.09 95 GLU A C 1
ATOM 725 O O . GLU A 1 95 ? -6.092 23.435 -36.665 1.00 55.09 95 GLU A O 1
ATOM 730 N N . GLN A 1 96 ? -7.627 21.820 -36.932 1.00 60.84 96 GLN A N 1
ATOM 731 C CA . GLN A 1 96 ? -7.659 21.396 -35.539 1.00 60.84 96 GLN A CA 1
ATOM 732 C C . GLN A 1 96 ? -6.260 20.893 -35.150 1.00 60.84 96 GLN A C 1
ATOM 734 O O . GLN A 1 96 ? -5.701 20.063 -35.873 1.00 60.84 96 GLN A O 1
ATOM 739 N N . PRO A 1 97 ? -5.688 21.336 -34.013 1.00 61.56 97 PRO A N 1
ATOM 740 C CA . PRO A 1 97 ? -4.516 20.666 -33.464 1.00 61.56 97 PRO A CA 1
ATOM 741 C C . PRO A 1 97 ? -4.848 19.172 -33.322 1.00 61.56 97 PRO A C 1
ATOM 743 O O . PRO A 1 97 ? -5.986 18.856 -32.954 1.00 61.56 97 PRO A O 1
ATOM 746 N N . PRO A 1 98 ? -3.910 18.252 -33.625 1.00 62.97 98 PRO A N 1
ATOM 747 C CA . PRO A 1 98 ? -4.194 16.827 -33.554 1.00 62.97 98 PRO A CA 1
ATOM 748 C C . PRO A 1 98 ? -4.768 16.526 -32.165 1.00 62.97 98 PRO A C 1
ATOM 750 O O . PRO A 1 98 ? -4.167 16.945 -31.168 1.00 62.97 98 PRO A O 1
ATOM 753 N N . PRO A 1 99 ? -5.942 15.874 -32.078 1.00 65.00 99 PRO A N 1
ATOM 754 C CA . PRO A 1 99 ? -6.559 15.573 -30.800 1.00 65.00 99 PRO A CA 1
ATOM 755 C C . PRO A 1 99 ? -5.540 14.789 -29.984 1.00 65.00 99 PRO A C 1
ATOM 757 O O . PRO A 1 99 ? -5.055 13.744 -30.420 1.00 65.00 99 PRO A O 1
ATOM 760 N N . LEU A 1 100 ? -5.163 15.339 -28.827 1.00 63.88 100 LEU A N 1
ATOM 761 C CA . LEU A 1 100 ? -4.295 14.663 -27.877 1.00 63.88 100 LEU A CA 1
ATOM 762 C C . LEU A 1 100 ? -4.919 13.294 -27.619 1.00 63.88 100 LEU A C 1
ATOM 764 O O . LEU A 1 100 ? -5.990 13.210 -27.019 1.00 63.88 100 LEU A O 1
ATOM 768 N N . LEU A 1 101 ? -4.272 12.239 -28.119 1.00 66.75 101 LEU A N 1
ATOM 769 C CA . LEU A 1 101 ? -4.612 10.859 -27.814 1.00 66.75 101 LEU A CA 1
ATOM 770 C C . LEU A 1 101 ? -4.471 10.707 -26.302 1.00 66.75 101 LEU A C 1
ATOM 772 O O . LEU A 1 101 ? -3.381 10.471 -25.782 1.00 66.75 101 LEU A O 1
ATOM 776 N N . MET A 1 102 ? -5.575 10.921 -25.586 1.00 72.81 102 MET A N 1
ATOM 777 C CA . MET A 1 102 ? -5.676 10.582 -24.179 1.00 72.81 102 MET A CA 1
ATOM 778 C C . MET A 1 102 ? -5.292 9.106 -24.089 1.00 72.81 102 MET A C 1
ATOM 780 O O . MET A 1 102 ? -5.883 8.302 -24.820 1.00 72.81 102 MET A O 1
ATOM 784 N N . PRO A 1 103 ? -4.297 8.727 -23.267 1.00 64.62 103 PRO A N 1
ATOM 785 C CA . PRO A 1 103 ? -3.966 7.328 -23.081 1.00 64.62 103 PRO A CA 1
ATOM 786 C C . PRO A 1 103 ? -5.237 6.641 -22.592 1.00 64.62 103 PRO A C 1
ATOM 788 O O . PRO A 1 103 ? -5.663 6.817 -21.453 1.00 64.62 103 PRO A O 1
ATOM 791 N N . THR A 1 104 ? -5.882 5.911 -23.499 1.00 62.97 104 THR A N 1
ATOM 792 C CA . THR A 1 104 ? -7.135 5.199 -23.253 1.00 62.97 104 THR A CA 1
ATOM 793 C C . THR A 1 104 ? -6.768 3.903 -22.538 1.00 62.97 104 THR A C 1
ATOM 795 O O . THR A 1 104 ? -6.875 2.806 -23.074 1.00 62.97 104 THR A O 1
ATOM 798 N N . GLY A 1 105 ? -6.172 4.052 -21.356 1.00 71.31 105 GLY A N 1
ATOM 799 C CA . GLY A 1 105 ? -5.861 2.958 -20.455 1.00 71.31 105 GLY A CA 1
ATOM 800 C C . GLY A 1 105 ? -7.051 2.695 -19.535 1.00 71.31 105 GLY A C 1
ATOM 801 O O . GLY A 1 105 ? -7.838 3.609 -19.279 1.00 71.31 105 GLY A O 1
ATOM 802 N N . PRO A 1 106 ? -7.201 1.465 -19.020 1.00 78.69 106 PRO A N 1
ATOM 803 C CA . PRO A 1 106 ? -8.220 1.178 -18.022 1.00 78.69 106 PRO A CA 1
ATOM 804 C C . PRO A 1 106 ? -8.067 2.134 -16.832 1.00 78.69 106 PRO A C 1
ATOM 806 O O . PRO A 1 106 ? -6.953 2.382 -16.360 1.00 78.69 106 PRO A O 1
ATOM 809 N N . LEU A 1 107 ? -9.194 2.680 -16.366 1.00 75.44 107 LEU A N 1
ATOM 810 C CA . LEU A 1 107 ? -9.244 3.582 -15.218 1.00 75.44 107 LEU A CA 1
ATOM 811 C C . LEU A 1 107 ? -8.558 2.912 -14.011 1.00 75.44 107 LEU A C 1
ATOM 813 O O . LEU A 1 107 ? -8.829 1.734 -13.746 1.00 75.44 107 LEU A O 1
ATOM 817 N N . PRO A 1 108 ? -7.668 3.612 -13.279 1.00 80.94 108 PRO A N 1
ATOM 818 C CA . PRO A 1 108 ? -6.991 3.018 -12.140 1.00 80.94 108 PRO A CA 1
ATOM 819 C C . PRO A 1 108 ? -8.020 2.543 -11.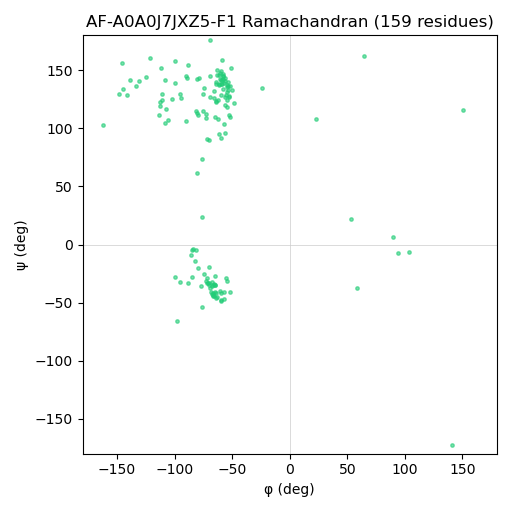103 1.00 80.94 108 PRO A C 1
ATOM 821 O O . PRO A 1 108 ? -8.990 3.254 -10.828 1.00 80.94 108 PRO A O 1
ATOM 824 N N . PRO A 1 109 ? -7.816 1.352 -10.514 1.00 87.00 109 PRO A N 1
ATOM 825 C CA . PRO A 1 109 ? -8.738 0.810 -9.532 1.00 87.00 109 PRO A CA 1
ATOM 826 C C . PRO A 1 109 ? -8.859 1.750 -8.324 1.00 87.00 109 PRO A C 1
ATOM 828 O O . PRO A 1 109 ? -7.848 2.318 -7.885 1.00 87.00 109 PRO A O 1
ATOM 831 N N . PRO A 1 110 ? -10.072 1.902 -7.765 1.00 88.38 110 PRO A N 1
ATOM 832 C CA . PRO A 1 110 ? -10.310 2.830 -6.672 1.00 88.38 110 PRO A CA 1
ATOM 833 C C . PRO A 1 110 ? -9.507 2.446 -5.414 1.00 88.38 110 PRO A C 1
ATOM 835 O O . PRO A 1 110 ? -9.234 1.260 -5.181 1.00 88.38 110 PRO A O 1
ATOM 838 N N . PRO A 1 111 ? -9.120 3.428 -4.578 1.00 89.38 111 PRO A N 1
ATOM 839 C CA . PRO A 1 111 ? -8.523 3.169 -3.271 1.00 89.38 111 PRO A CA 1
ATOM 840 C C . PRO A 1 111 ? -9.450 2.340 -2.373 1.00 89.38 111 PRO A C 1
ATOM 842 O O . PRO A 1 111 ? -10.664 2.528 -2.350 1.00 89.38 111 PRO A O 1
ATOM 845 N N . ILE A 1 112 ? -8.864 1.424 -1.606 1.00 90.25 112 ILE A N 1
ATOM 846 C CA . ILE A 1 112 ? -9.575 0.490 -0.733 1.00 90.25 112 ILE A CA 1
ATOM 847 C C . ILE A 1 112 ? -9.619 1.072 0.678 1.00 90.25 112 ILE A C 1
ATOM 849 O O . ILE A 1 112 ? -8.589 1.457 1.234 1.00 90.25 112 ILE A O 1
ATOM 853 N N . ARG A 1 113 ? -10.807 1.106 1.283 1.00 90.69 113 ARG A N 1
ATOM 854 C CA . ARG A 1 113 ? -10.997 1.535 2.673 1.00 90.69 113 ARG A CA 1
ATOM 855 C C . ARG A 1 113 ? -10.663 0.392 3.621 1.00 90.69 113 ARG A C 1
ATOM 857 O O . ARG A 1 113 ? -11.353 -0.621 3.640 1.00 90.69 113 ARG A O 1
ATOM 864 N N . VAL A 1 114 ? -9.612 0.564 4.415 1.00 89.50 114 VAL A N 1
ATOM 865 C CA . VAL A 1 114 ? -9.143 -0.434 5.380 1.00 89.50 114 VAL A CA 1
ATOM 866 C C . VAL A 1 114 ? -9.356 0.104 6.787 1.00 89.50 114 VAL A C 1
ATOM 868 O O . VAL A 1 114 ? -8.831 1.162 7.140 1.00 89.50 114 VAL A O 1
ATOM 871 N N . GLN A 1 115 ? -10.107 -0.634 7.603 1.00 89.88 115 GLN A N 1
ATOM 872 C CA . GLN A 1 115 ? -10.276 -0.312 9.014 1.00 89.88 115 GLN A CA 1
ATOM 873 C C . GLN A 1 115 ? -9.050 -0.796 9.797 1.00 89.88 115 GLN A C 1
ATOM 875 O O . GLN A 1 115 ? -8.791 -1.994 9.914 1.00 89.88 115 GLN A O 1
ATOM 880 N N . VAL A 1 116 ? -8.259 0.149 10.302 1.00 87.38 116 VAL A N 1
ATOM 881 C CA . VAL A 1 116 ? -7.036 -0.158 11.055 1.00 87.38 116 VAL A CA 1
ATOM 882 C C . VAL A 1 116 ? -7.338 -0.320 12.533 1.00 87.38 116 VAL A C 1
ATOM 884 O O . VAL A 1 116 ? -6.719 -1.145 13.174 1.00 87.38 116 VAL A O 1
ATOM 887 N N . GLU A 1 117 ? -8.297 0.405 13.076 1.00 83.19 117 GLU A N 1
ATOM 888 C CA . GLU A 1 117 ? -8.753 0.314 14.465 1.00 83.19 117 GLU A CA 1
ATOM 889 C C . GLU A 1 117 ? -10.265 0.587 14.451 1.00 83.19 117 GLU A C 1
ATOM 891 O O . GLU A 1 117 ? -10.730 1.203 13.482 1.00 83.19 117 GLU A O 1
ATOM 896 N N . PRO A 1 118 ? -11.065 0.127 15.432 1.00 83.75 118 PRO A N 1
ATOM 897 C CA . PRO A 1 118 ? -12.479 0.484 15.485 1.00 83.75 118 PRO A CA 1
ATOM 898 C C . PRO A 1 118 ? -12.641 2.012 15.411 1.00 83.75 118 PRO A C 1
ATOM 900 O O . PRO A 1 118 ? -12.200 2.739 16.292 1.00 83.75 118 PRO A O 1
ATOM 903 N N . GLY A 1 119 ? -13.198 2.502 14.300 1.00 80.31 119 GLY A N 1
ATOM 904 C CA . GLY A 1 119 ? -13.358 3.936 14.018 1.00 80.31 119 GLY A CA 1
ATOM 905 C C . GLY A 1 119 ? -12.248 4.622 13.199 1.00 80.31 119 GLY A C 1
ATOM 906 O O . GLY A 1 119 ? -12.456 5.752 12.767 1.00 80.31 119 GLY A O 1
ATOM 907 N N . ILE A 1 120 ? -11.115 3.972 12.898 1.00 84.44 120 ILE A N 1
ATOM 908 C CA . ILE A 1 120 ? -10.066 4.536 12.021 1.00 84.44 120 ILE A CA 1
ATOM 909 C C . ILE A 1 120 ? -10.095 3.857 10.654 1.00 84.44 120 ILE A C 1
ATOM 911 O O . ILE A 1 120 ? -9.635 2.721 10.495 1.00 84.44 120 ILE A O 1
ATOM 915 N N . ILE A 1 121 ? -10.578 4.587 9.651 1.00 90.75 121 ILE A N 1
ATOM 916 C CA . ILE A 1 121 ? -10.600 4.154 8.252 1.00 90.75 121 ILE A CA 1
ATOM 917 C C . ILE A 1 121 ? -9.457 4.841 7.507 1.00 90.75 121 ILE A C 1
ATOM 919 O O . ILE A 1 121 ? -9.343 6.065 7.508 1.00 90.75 121 ILE A O 1
ATOM 923 N N . VAL A 1 122 ? -8.607 4.044 6.865 1.00 91.81 122 VAL A N 1
ATOM 924 C CA . VAL A 1 122 ? -7.523 4.527 6.008 1.00 91.81 122 VAL A CA 1
ATOM 925 C C . VAL A 1 122 ? -7.839 4.167 4.565 1.00 91.81 122 VAL A C 1
ATOM 927 O O . VAL A 1 122 ? -8.108 3.006 4.261 1.00 91.81 122 VAL A O 1
ATOM 930 N N . GLU A 1 123 ? -7.751 5.145 3.667 1.00 93.62 123 GLU A N 1
ATOM 931 C CA . GLU A 1 123 ? -7.788 4.887 2.229 1.00 93.62 123 GLU A CA 1
ATOM 932 C C . GLU A 1 123 ? -6.411 4.427 1.751 1.00 93.62 123 GLU A C 1
ATOM 934 O O . GLU A 1 123 ? -5.420 5.160 1.793 1.00 93.62 123 GLU A O 1
ATOM 939 N N . VAL A 1 124 ? -6.343 3.166 1.335 1.00 94.19 124 VAL A N 1
ATOM 940 C CA . VAL A 1 124 ? -5.116 2.508 0.902 1.00 94.19 124 VAL A CA 1
ATOM 941 C C . VAL A 1 124 ? -5.203 2.256 -0.603 1.00 94.19 124 VAL A C 1
ATOM 943 O O . VAL A 1 124 ? -6.132 1.588 -1.055 1.00 94.19 124 VAL A O 1
ATOM 946 N N . PRO A 1 125 ? -4.243 2.736 -1.414 1.00 95.00 125 PRO A N 1
ATOM 947 C CA . PRO A 1 125 ? -4.244 2.474 -2.849 1.00 95.00 125 PRO A CA 1
ATOM 948 C C . PRO A 1 125 ? -4.259 0.974 -3.154 1.00 95.00 125 PRO A C 1
ATOM 950 O O . PRO A 1 125 ? -3.532 0.205 -2.520 1.00 95.00 125 PRO A O 1
ATOM 953 N N . HIS A 1 126 ? -5.008 0.563 -4.179 1.00 92.38 126 HIS A N 1
ATOM 954 C CA . HIS A 1 126 ? -5.109 -0.841 -4.589 1.00 92.38 126 HIS A CA 1
ATOM 955 C C . HIS A 1 126 ? -3.734 -1.500 -4.810 1.00 92.38 126 HIS A C 1
ATOM 957 O O . HIS A 1 126 ? -3.492 -2.619 -4.355 1.00 92.38 126 HIS A O 1
ATOM 963 N N . PHE A 1 127 ? -2.795 -0.771 -5.428 1.00 92.75 127 PHE A N 1
ATOM 964 C CA . PHE A 1 127 ? -1.404 -1.204 -5.604 1.00 92.75 127 PHE A CA 1
ATOM 965 C C . PHE A 1 127 ? -0.715 -1.537 -4.272 1.00 92.75 127 PHE A C 1
ATOM 967 O O . PHE A 1 127 ? 0.020 -2.520 -4.168 1.00 92.75 127 PHE A O 1
ATOM 974 N N . ALA A 1 128 ? -0.954 -0.738 -3.232 1.00 93.69 128 ALA A N 1
ATOM 975 C CA . ALA A 1 128 ? -0.336 -0.944 -1.929 1.00 93.69 128 ALA A CA 1
ATOM 976 C C . ALA A 1 128 ? -0.908 -2.169 -1.199 1.00 93.69 128 ALA A C 1
ATOM 978 O O . ALA A 1 128 ? -0.180 -2.810 -0.439 1.00 93.69 128 ALA A O 1
ATOM 979 N N . VAL A 1 129 ? -2.171 -2.514 -1.467 1.00 94.56 129 VAL A N 1
ATOM 980 C CA . VAL A 1 129 ? -2.845 -3.699 -0.920 1.00 94.56 129 VAL A CA 1
ATOM 981 C C . VAL A 1 129 ? -2.380 -4.972 -1.629 1.00 94.56 129 VAL A C 1
ATOM 983 O O . VAL A 1 129 ? -1.881 -5.883 -0.975 1.00 94.56 129 VAL A O 1
ATOM 986 N N . HIS A 1 130 ? -2.464 -5.018 -2.958 1.00 93.44 130 HIS A N 1
ATOM 987 C CA . HIS A 1 130 ? -2.289 -6.267 -3.710 1.00 93.44 130 HIS A CA 1
ATOM 988 C C . HIS A 1 130 ? -0.869 -6.486 -4.239 1.00 93.44 130 HIS A C 1
ATOM 990 O O . HIS A 1 130 ? -0.406 -7.624 -4.311 1.00 93.44 130 HIS A O 1
ATOM 996 N N . VAL A 1 131 ? -0.147 -5.412 -4.579 1.00 92.94 131 VAL A N 1
ATOM 997 C CA . VAL A 1 131 ? 1.181 -5.513 -5.204 1.00 92.94 131 VAL A CA 1
ATOM 998 C C . VAL A 1 131 ? 2.278 -5.348 -4.155 1.00 92.94 131 VAL A C 1
ATOM 1000 O O . VAL A 1 131 ? 2.990 -6.303 -3.830 1.00 92.94 131 VAL A O 1
ATOM 1003 N N . ALA A 1 132 ? 2.387 -4.155 -3.562 1.00 94.94 132 ALA A N 1
ATOM 1004 C CA . ALA A 1 132 ? 3.432 -3.860 -2.580 1.00 94.94 132 ALA A CA 1
ATOM 1005 C C . ALA A 1 132 ? 3.172 -4.518 -1.215 1.00 94.94 132 ALA A C 1
ATOM 1007 O O . ALA A 1 132 ? 4.118 -4.762 -0.462 1.00 94.94 132 ALA A O 1
ATOM 1008 N N . ARG A 1 133 ? 1.899 -4.797 -0.891 1.00 96.31 133 ARG A N 1
ATOM 1009 C CA . ARG A 1 133 ? 1.430 -5.431 0.358 1.00 96.31 133 ARG A CA 1
ATOM 1010 C C . ARG A 1 133 ? 1.913 -4.738 1.636 1.00 96.31 133 ARG A C 1
ATOM 1012 O O . ARG A 1 133 ? 1.958 -5.336 2.713 1.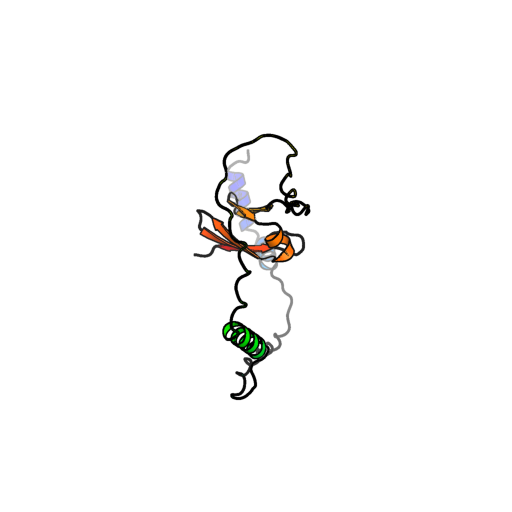00 96.31 133 ARG A O 1
ATOM 1019 N N . LYS A 1 134 ? 2.291 -3.466 1.531 1.00 96.31 134 LYS A N 1
ATOM 1020 C CA . LYS A 1 134 ? 2.838 -2.650 2.613 1.00 96.31 134 LYS A CA 1
ATOM 1021 C C . LYS A 1 134 ? 2.425 -1.209 2.396 1.00 96.31 134 LYS A C 1
ATOM 1023 O O . LYS A 1 134 ? 2.677 -0.644 1.334 1.00 96.31 134 LYS A O 1
ATOM 1028 N N . TYR A 1 135 ? 1.869 -0.599 3.432 1.00 95.88 135 TYR A N 1
ATOM 1029 C CA . TYR A 1 135 ? 1.452 0.793 3.384 1.00 95.88 135 TYR A CA 1
ATOM 1030 C C . TYR A 1 135 ? 1.802 1.515 4.682 1.00 95.88 135 TYR A C 1
ATOM 1032 O O . TYR A 1 135 ? 1.723 0.942 5.769 1.00 95.88 135 TYR A O 1
ATOM 1040 N N . LYS A 1 136 ? 2.232 2.773 4.560 1.00 95.94 136 LYS A N 1
ATOM 1041 C CA . LYS A 1 136 ? 2.448 3.662 5.702 1.00 95.94 136 LYS A CA 1
ATOM 1042 C C . LYS A 1 136 ? 1.349 4.712 5.694 1.00 95.94 136 LYS A C 1
ATOM 1044 O O . LYS A 1 136 ? 1.402 5.630 4.882 1.00 95.94 136 LYS A O 1
ATOM 1049 N N . ALA A 1 137 ? 0.381 4.570 6.588 1.00 93.56 137 ALA A N 1
ATOM 1050 C CA . ALA A 1 137 ? -0.713 5.519 6.696 1.00 93.56 137 ALA A CA 1
ATOM 1051 C C . ALA A 1 137 ? -0.352 6.641 7.667 1.00 93.56 137 ALA A C 1
ATOM 1053 O O . ALA A 1 137 ? 0.294 6.409 8.694 1.00 93.56 137 ALA A O 1
ATOM 1054 N N . ARG A 1 138 ? -0.790 7.857 7.356 1.00 92.88 138 ARG A N 1
ATOM 1055 C CA . ARG A 1 138 ? -0.779 8.978 8.294 1.00 92.88 138 ARG A CA 1
ATOM 1056 C C . ARG A 1 138 ? -2.225 9.311 8.609 1.00 92.88 138 ARG A C 1
ATOM 1058 O O . ARG A 1 138 ? -2.989 9.625 7.707 1.00 92.88 138 ARG A O 1
ATOM 1065 N N . THR A 1 139 ? -2.580 9.196 9.876 1.00 88.62 139 THR A N 1
ATOM 1066 C CA . THR A 1 139 ? -3.908 9.525 10.396 1.00 88.62 139 THR A CA 1
ATOM 1067 C C . THR A 1 139 ? -3.760 10.598 11.472 1.00 88.62 139 THR A C 1
ATOM 1069 O O . THR A 1 139 ? -2.667 10.717 12.033 1.00 88.62 139 THR A O 1
ATOM 1072 N N . PRO A 1 140 ? -4.824 11.343 11.815 1.00 86.12 140 PRO A N 1
ATOM 1073 C CA . PRO A 1 140 ? -4.782 12.300 12.923 1.00 86.12 140 PRO A CA 1
ATOM 1074 C C . PRO A 1 140 ? -4.324 11.666 14.244 1.00 86.12 140 PRO A C 1
ATOM 1076 O O . PRO A 1 140 ? -3.637 12.296 15.035 1.00 86.12 140 PRO A O 1
ATOM 1079 N N . GLN A 1 141 ? -4.638 10.385 14.451 1.00 83.19 141 GLN A N 1
ATOM 1080 C CA . GLN A 1 141 ? -4.274 9.645 15.658 1.00 83.19 141 GLN A CA 1
ATOM 1081 C C . GLN A 1 141 ? -2.840 9.098 15.661 1.00 83.19 141 GLN A C 1
ATOM 1083 O O . GLN A 1 141 ? -2.422 8.503 16.655 1.00 83.19 141 GLN A O 1
ATOM 1088 N N . GLY A 1 142 ? -2.094 9.241 14.561 1.00 90.38 142 GLY A N 1
ATOM 1089 C CA . GLY A 1 142 ? -0.707 8.797 14.463 1.00 90.38 142 GLY A CA 1
ATOM 1090 C C . GLY A 1 142 ? -0.341 8.174 13.120 1.00 90.38 142 GLY A C 1
ATOM 1091 O O . GLY A 1 142 ? -1.093 8.191 12.137 1.00 90.38 142 GLY A O 1
ATOM 1092 N N . ARG A 1 143 ? 0.868 7.617 13.072 1.00 93.81 143 ARG A N 1
ATOM 1093 C CA . ARG A 1 143 ? 1.418 6.956 11.886 1.00 93.81 143 ARG A CA 1
ATOM 1094 C C . ARG A 1 143 ? 1.260 5.451 12.027 1.00 93.81 143 ARG A C 1
ATOM 1096 O O . ARG A 1 143 ? 1.539 4.898 13.081 1.00 93.81 143 ARG A O 1
ATOM 1103 N N . TRP A 1 144 ? 0.887 4.775 10.951 1.00 94.06 144 TRP A N 1
ATOM 1104 C CA . TRP A 1 144 ? 0.650 3.335 10.966 1.00 94.06 144 TRP A CA 1
ATOM 1105 C C . TRP A 1 144 ? 1.481 2.629 9.911 1.00 94.06 144 TRP A C 1
ATOM 1107 O O . TRP A 1 144 ? 1.676 3.137 8.808 1.00 94.06 144 TRP A O 1
ATOM 1117 N N . VAL A 1 145 ? 1.947 1.428 10.239 1.00 95.38 145 VAL A N 1
ATOM 1118 C CA . VAL A 1 145 ? 2.497 0.474 9.276 1.00 95.38 145 VAL A CA 1
ATOM 1119 C C . VAL A 1 145 ? 1.491 -0.650 9.108 1.00 95.38 145 VAL A C 1
ATOM 1121 O O . VAL A 1 145 ? 1.226 -1.385 10.057 1.00 95.38 145 VAL A O 1
ATOM 1124 N N . LEU A 1 146 ? 0.969 -0.787 7.894 1.00 95.69 146 LEU A N 1
ATOM 1125 C CA . LEU A 1 146 ? 0.017 -1.818 7.502 1.00 95.69 146 LEU A CA 1
ATOM 1126 C C . LEU A 1 146 ? 0.708 -2.826 6.587 1.00 95.69 146 LEU A C 1
ATOM 1128 O O . LEU A 1 146 ? 1.529 -2.442 5.742 1.00 95.69 146 LEU A O 1
ATOM 1132 N N . ARG A 1 147 ? 0.377 -4.108 6.739 1.00 96.81 147 ARG A N 1
ATOM 1133 C CA . ARG A 1 147 ? 0.763 -5.156 5.789 1.00 96.81 147 ARG A CA 1
ATOM 1134 C C . ARG A 1 147 ? -0.438 -6.000 5.408 1.00 96.81 147 ARG A C 1
ATOM 1136 O O . ARG A 1 147 ? -1.243 -6.361 6.268 1.00 96.81 147 ARG A O 1
ATOM 1143 N N . PHE A 1 148 ? -0.479 -6.355 4.135 1.00 96.00 148 PHE A N 1
ATOM 1144 C CA . PHE A 1 148 ? -1.585 -7.076 3.528 1.00 96.00 148 PHE A CA 1
ATOM 1145 C C . PHE A 1 148 ? -1.172 -8.494 3.127 1.00 96.00 148 PHE A C 1
ATOM 1147 O O . PHE A 1 148 ? 0.005 -8.773 2.866 1.00 96.00 148 PHE A O 1
ATOM 1154 N N . SER A 1 149 ? -2.136 -9.407 3.115 1.00 94.25 149 SER A N 1
ATOM 1155 C CA . SER A 1 149 ? -1.998 -10.735 2.528 1.00 94.25 149 SER A CA 1
ATOM 1156 C C . SER A 1 149 ? -1.913 -10.637 0.997 1.00 94.25 149 SER A C 1
ATOM 1158 O O . SER A 1 149 ? -2.057 -9.570 0.403 1.00 94.25 149 SER A O 1
ATOM 1160 N N . ARG A 1 150 ? -1.699 -11.776 0.330 1.00 90.94 150 ARG A N 1
ATOM 1161 C CA . ARG A 1 150 ? -1.820 -11.860 -1.135 1.00 90.94 150 ARG A CA 1
ATOM 1162 C C . ARG A 1 150 ? -3.258 -11.609 -1.616 1.00 90.94 150 ARG A C 1
ATOM 1164 O O . ARG A 1 150 ? -3.430 -11.140 -2.731 1.00 90.94 150 ARG A O 1
ATOM 1171 N N . THR A 1 151 ? -4.252 -11.906 -0.779 1.00 92.00 151 THR A N 1
ATOM 1172 C CA . THR A 1 151 ? -5.684 -11.711 -1.055 1.00 92.00 151 THR A CA 1
ATOM 1173 C C . THR A 1 151 ? -6.167 -10.290 -0.752 1.00 92.00 151 THR A C 1
ATOM 1175 O O . THR A 1 151 ? -7.316 -9.975 -1.024 1.00 92.00 151 THR A O 1
ATOM 1178 N N . GLY A 1 152 ? -5.299 -9.423 -0.216 1.00 89.81 152 GLY A N 1
ATOM 1179 C CA . GLY A 1 152 ? -5.628 -8.035 0.115 1.00 89.81 152 GLY A CA 1
ATOM 1180 C C . GLY A 1 152 ? -6.167 -7.818 1.532 1.00 89.81 152 GLY A C 1
ATOM 1181 O O . GLY A 1 152 ? -6.522 -6.700 1.895 1.00 89.81 152 GLY A O 1
ATOM 1182 N N . GLU A 1 153 ? -6.169 -8.853 2.368 1.00 93.00 153 GLU A N 1
ATOM 1183 C CA . GLU A 1 153 ? -6.599 -8.768 3.765 1.00 93.00 153 GLU A CA 1
ATOM 1184 C C . GLU A 1 153 ? -5.516 -8.156 4.654 1.00 93.00 153 GLU A C 1
ATOM 1186 O O . GLU A 1 153 ? -4.321 -8.415 4.485 1.00 93.00 153 GLU A O 1
ATOM 1191 N N . LEU A 1 154 ? -5.915 -7.364 5.648 1.00 93.69 154 LEU A N 1
ATOM 1192 C CA . LEU A 1 154 ? -4.987 -6.769 6.607 1.00 93.69 154 LEU A CA 1
ATOM 1193 C C . LEU A 1 154 ? -4.457 -7.843 7.574 1.00 93.69 154 LEU A C 1
ATOM 1195 O O . LEU A 1 154 ? -5.194 -8.342 8.416 1.00 93.69 154 LEU A O 1
ATOM 1199 N N . ARG A 1 155 ? -3.160 -8.168 7.496 1.00 95.00 155 ARG A N 1
ATOM 1200 C CA . ARG A 1 155 ? -2.519 -9.172 8.376 1.00 95.00 155 ARG A CA 1
ATOM 1201 C C . ARG A 1 155 ? -1.752 -8.576 9.543 1.00 95.00 155 ARG A C 1
ATOM 1203 O O . ARG A 1 155 ? -1.543 -9.237 10.552 1.00 95.00 155 ARG A O 1
ATOM 1210 N N . TYR A 1 156 ? -1.241 -7.364 9.375 1.00 93.94 156 TYR A N 1
ATOM 1211 C CA . TYR A 1 156 ? -0.414 -6.722 10.385 1.00 93.94 156 TYR A CA 1
ATOM 1212 C C . TYR A 1 156 ? -0.677 -5.231 10.3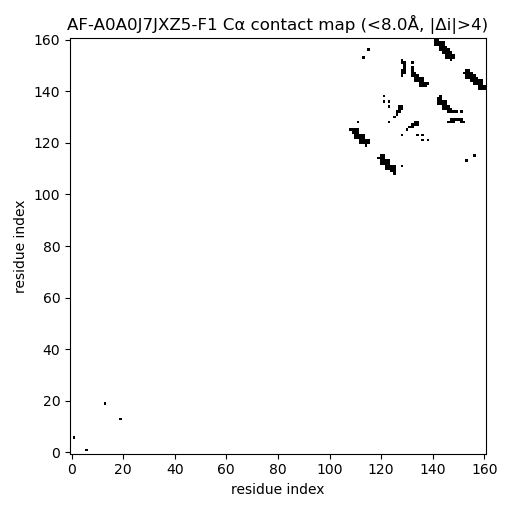96 1.00 93.94 156 TYR A C 1
ATOM 1214 O O . TYR A 1 156 ? -0.643 -4.578 9.349 1.00 93.94 156 TYR A O 1
ATOM 1222 N N . ARG A 1 157 ? -0.854 -4.696 11.598 1.00 92.75 157 ARG A N 1
ATOM 1223 C CA . ARG A 1 157 ? -0.936 -3.266 11.858 1.00 92.75 157 ARG A CA 1
ATOM 1224 C C . ARG A 1 157 ? -0.062 -2.920 13.052 1.00 92.75 157 ARG A C 1
ATOM 1226 O O . ARG A 1 157 ? -0.068 -3.629 14.054 1.00 92.75 157 ARG A O 1
ATOM 1233 N N . ARG A 1 158 ? 0.687 -1.827 12.946 1.00 92.88 158 ARG A N 1
ATOM 1234 C CA . ARG A 1 158 ? 1.443 -1.261 14.067 1.00 92.88 158 ARG A CA 1
ATOM 1235 C C . ARG A 1 158 ? 1.382 0.254 14.030 1.00 92.88 158 ARG A C 1
ATOM 1237 O O . ARG A 1 158 ? 1.730 0.846 13.006 1.00 92.88 158 ARG A O 1
ATOM 1244 N N . LYS A 1 159 ? 1.010 0.856 15.156 1.00 92.62 159 LYS A N 1
ATOM 1245 C CA . LYS A 1 159 ? 1.125 2.293 15.392 1.00 92.62 159 LYS A CA 1
ATOM 1246 C C . LYS A 1 159 ? 2.589 2.641 15.663 1.00 92.62 159 LYS A C 1
ATOM 1248 O O . LYS A 1 159 ? 3.263 1.955 16.428 1.00 92.62 159 LYS A O 1
ATOM 1253 N N . LEU A 1 160 ? 3.104 3.639 14.964 1.00 89.31 160 LEU A N 1
ATOM 1254 C CA . LEU A 1 160 ? 4.404 4.232 15.252 1.00 89.31 160 LEU A CA 1
ATOM 1255 C C . LEU A 1 160 ? 4.194 5.386 16.242 1.00 89.31 160 LEU A C 1
ATOM 1257 O O . LEU A 1 160 ? 3.155 6.050 16.135 1.00 89.31 160 LEU A O 1
ATOM 1261 N N . PRO A 1 161 ? 5.148 5.605 17.164 1.00 82.06 161 PRO A N 1
ATOM 1262 C CA . PRO A 1 161 ? 5.151 6.782 18.023 1.00 82.06 161 PRO A CA 1
ATOM 1263 C C . PRO A 1 161 ? 5.262 8.075 17.202 1.00 82.06 161 PRO A C 1
ATOM 1265 O O . PRO A 1 161 ? 5.803 8.033 16.064 1.00 82.06 161 PRO A O 1
#

Sequence (161 aa):
MASTNEILSSINELLGDPEYWAEVLDSGPGTSNPPPNPAPKPPPPPRPPRVGTVVQRSDHVNRRKLEMLLQTPPPPPKRRPTALPRKLAETAPTEQPPPLLMPTGPLPPPPIRVQVEPGIIVEVPHFAVHVARKYKARTPQGRWVLRFSRTGELRYRRKLP

Organism: Lasius niger (NCBI:txid67767)

Mean predicted aligned error: 22.49 Å

Radius of gyration: 37.22 Å; Cα contacts (8 Å, |Δi|>4): 105; chains: 1; bounding box: 76×77×98 Å